Protein AF-A0AA35RPH3-F1 (afdb_monomer_lite)

pLDDT: mean 77.61, std 13.1, range [35.97, 89.94]

Secondary structure (DSSP, 8-state):
--------SS---EEEEEEEEETTEEEEEEEEEETTEEEEEEEEETT-----HHHHHHHTTSBTTSTHHHHHHHH-TTTGGGHHHHHHHHHTT-

Foldseek 3Di:
DDDPPPPPDAQDFDWDWDWDADPQFIWIKIFTAHPQFTQWIFIDGPPDPDTPVVLGVLRHRPGLPDCSNLVSLQPDPPCPPNSVVVSVVSVVSD

Organism: Geodia barret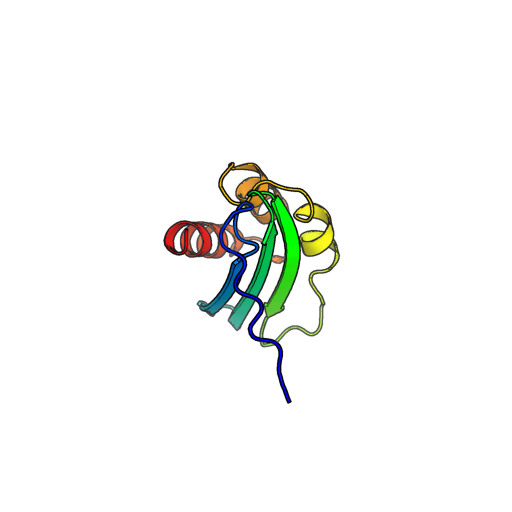ti (NCBI:txid519541)

Structure (mmCIF, N/CA/C/O backbone):
data_AF-A0AA35RPH3-F1
#
_entry.id   AF-A0AA35RPH3-F1
#
loop_
_atom_site.group_PDB
_atom_site.id
_atom_site.type_symbol
_atom_site.label_atom_id
_atom_site.label_alt_id
_atom_site.label_comp_id
_atom_site.label_asym_id
_atom_site.label_entity_id
_atom_site.label_seq_id
_atom_site.pdbx_PDB_ins_code
_atom_site.Cartn_x
_atom_site.Cartn_y
_atom_site.Cartn_z
_atom_site.occupancy
_atom_site.B_iso_or_equiv
_atom_site.auth_seq_id
_atom_site.auth_comp_id
_atom_site.auth_asym_id
_atom_site.auth_atom_id
_atom_site.pdbx_PDB_model_num
ATOM 1 N N . MET A 1 1 ? 5.784 -20.571 28.060 1.00 39.47 1 MET A N 1
ATOM 2 C CA . MET A 1 1 ? 5.831 -19.142 27.687 1.00 39.47 1 MET A CA 1
ATOM 3 C C . MET A 1 1 ? 4.662 -18.903 26.750 1.00 39.47 1 MET A C 1
ATOM 5 O O . MET A 1 1 ? 4.640 -19.463 25.666 1.00 39.47 1 MET A O 1
ATOM 9 N N . GLN A 1 2 ? 3.615 -18.260 27.263 1.00 46.75 2 GLN A N 1
ATOM 10 C CA . GLN A 1 2 ? 2.287 -18.200 26.655 1.00 46.75 2 GLN A CA 1
ATOM 11 C C . GLN A 1 2 ? 1.967 -16.767 26.238 1.00 46.75 2 GLN A C 1
ATOM 13 O O . GLN A 1 2 ? 2.193 -15.854 27.029 1.00 46.75 2 GLN A O 1
ATOM 18 N N . LYS A 1 3 ? 1.386 -16.608 25.047 1.00 35.97 3 LYS A N 1
ATOM 19 C CA . LYS A 1 3 ? 0.166 -15.822 24.802 1.00 35.97 3 LYS A CA 1
ATOM 20 C C . LYS A 1 3 ? -0.282 -16.088 23.365 1.00 35.97 3 LYS A C 1
ATOM 22 O O . LYS A 1 3 ? 0.201 -15.482 22.419 1.00 35.97 3 LYS A O 1
ATOM 27 N N . TRP A 1 4 ? -1.182 -17.056 23.217 1.00 55.75 4 TRP A N 1
ATOM 28 C CA . TRP A 1 4 ? -2.037 -17.137 22.041 1.00 55.75 4 TRP A CA 1
ATOM 29 C C . TRP A 1 4 ? -3.205 -16.188 22.307 1.00 55.75 4 TRP A C 1
ATOM 31 O O . TRP A 1 4 ? -4.051 -16.463 23.154 1.00 55.75 4 TRP A O 1
ATOM 41 N N . GLU A 1 5 ? -3.209 -15.027 21.659 1.00 49.00 5 GLU A N 1
ATOM 42 C CA . GLU A 1 5 ? -4.285 -14.043 21.805 1.00 49.00 5 GLU A CA 1
ATOM 43 C C . GLU A 1 5 ? -5.373 -14.333 20.766 1.00 49.00 5 GLU A C 1
ATOM 45 O O . GLU A 1 5 ? -5.366 -13.830 19.643 1.00 49.00 5 GLU A O 1
ATOM 50 N N . TRP A 1 6 ? -6.295 -15.220 21.143 1.00 52.62 6 TRP A N 1
ATOM 51 C CA . TRP A 1 6 ? -7.503 -15.528 20.385 1.00 52.62 6 TRP A CA 1
ATOM 52 C C . TRP A 1 6 ? -8.445 -14.313 20.391 1.00 52.62 6 TRP A C 1
ATOM 54 O O . TRP A 1 6 ? -9.229 -14.117 21.315 1.00 52.62 6 TRP A O 1
ATOM 64 N N . ASN A 1 7 ? -8.365 -13.469 19.362 1.00 48.12 7 ASN A N 1
ATOM 65 C CA . ASN A 1 7 ? -9.224 -12.292 19.206 1.00 48.12 7 ASN A CA 1
ATOM 66 C C . ASN A 1 7 ? -10.495 -12.625 18.399 1.00 48.12 7 ASN A C 1
ATOM 68 O O . ASN A 1 7 ? -10.721 -12.085 17.318 1.00 48.12 7 ASN A O 1
ATOM 72 N N . PHE A 1 8 ? -11.347 -13.514 18.915 1.00 49.94 8 PHE A N 1
ATOM 73 C CA . PHE A 1 8 ? -12.715 -13.675 18.406 1.00 49.94 8 PHE A CA 1
ATOM 74 C C . PHE A 1 8 ? -13.600 -12.586 19.032 1.00 49.94 8 PHE A C 1
ATOM 76 O O . PHE A 1 8 ? -13.943 -12.672 20.208 1.00 49.94 8 PHE A O 1
ATOM 83 N N . GLY A 1 9 ? -13.961 -11.545 18.268 1.00 45.78 9 GLY A N 1
ATOM 84 C CA . GLY A 1 9 ? -15.096 -10.681 18.643 1.00 45.78 9 GLY A CA 1
ATOM 85 C C . GLY A 1 9 ? -15.007 -9.176 18.365 1.00 45.78 9 GLY A C 1
ATOM 86 O O . GLY A 1 9 ? -15.981 -8.469 18.604 1.00 45.78 9 GLY A O 1
ATOM 87 N N . LYS A 1 10 ? -13.903 -8.639 17.840 1.00 52.69 10 LYS A N 1
ATOM 88 C CA . LYS A 1 10 ? -13.841 -7.247 17.350 1.00 52.69 10 LYS A CA 1
ATOM 89 C C . LYS A 1 10 ? -13.214 -7.279 15.967 1.00 52.69 10 LYS A C 1
ATOM 91 O O . LYS A 1 10 ? -12.210 -7.959 15.813 1.00 52.69 10 LYS A O 1
ATOM 96 N N . THR A 1 11 ? -13.838 -6.610 14.991 1.00 49.53 11 THR A N 1
ATOM 97 C CA . THR A 1 11 ? -13.469 -6.594 13.560 1.00 49.53 11 THR A CA 1
ATOM 98 C C . THR A 1 11 ? -11.969 -6.841 13.379 1.00 49.53 11 THR A C 1
ATOM 100 O O . THR A 1 11 ? -11.191 -6.016 13.867 1.00 49.53 11 THR A O 1
ATOM 103 N N . PRO A 1 12 ? -11.555 -7.987 12.809 1.00 55.03 12 PRO A N 1
ATOM 104 C CA . PRO A 1 12 ? -10.196 -8.474 12.981 1.00 55.03 12 PRO A CA 1
ATOM 105 C C . PRO A 1 12 ? -9.219 -7.441 12.434 1.00 55.03 12 PRO A C 1
ATOM 107 O O . PRO A 1 12 ? -9.372 -6.962 11.310 1.00 55.03 12 PRO A O 1
ATOM 110 N N . LYS A 1 13 ? -8.229 -7.077 13.252 1.00 65.50 13 LYS A N 1
ATOM 111 C CA . LYS A 1 13 ? -7.039 -6.402 12.746 1.00 65.50 13 LYS A CA 1
ATOM 112 C C . LYS A 1 13 ? -6.355 -7.406 11.839 1.00 65.50 13 LYS A C 1
ATOM 114 O O . LYS A 1 13 ? -5.856 -8.415 12.334 1.00 65.50 13 LYS A O 1
ATOM 119 N N . PHE A 1 14 ? -6.391 -7.169 10.538 1.00 73.69 14 PHE A N 1
ATOM 120 C CA . PHE A 1 14 ? -5.705 -8.033 9.595 1.00 73.69 14 PHE A CA 1
ATOM 121 C C . PHE A 1 14 ? -4.513 -7.301 9.004 1.00 73.69 14 PHE A C 1
ATOM 123 O O . PHE A 1 14 ? -4.501 -6.077 8.836 1.00 73.69 14 PHE A O 1
ATOM 130 N N . HIS A 1 15 ? -3.483 -8.094 8.761 1.00 81.81 15 HIS A N 1
ATOM 131 C CA . HIS A 1 15 ? -2.249 -7.661 8.156 1.00 81.81 15 HIS A CA 1
ATOM 132 C C . HIS A 1 15 ? -2.242 -8.178 6.724 1.00 81.81 15 HIS A C 1
ATOM 134 O O . HIS A 1 15 ? -2.302 -9.387 6.512 1.00 81.81 15 HIS A O 1
ATOM 140 N N . LEU A 1 16 ? -2.234 -7.267 5.757 1.00 82.12 16 LEU A N 1
ATOM 141 C CA . LEU A 1 16 ? -2.102 -7.591 4.346 1.00 82.12 16 LEU A CA 1
ATOM 142 C C . LEU A 1 16 ? -0.636 -7.409 3.968 1.00 82.12 16 LEU A C 1
ATOM 144 O O . LEU A 1 16 ? -0.138 -6.289 3.964 1.00 82.12 16 LEU A O 1
ATOM 148 N N . THR A 1 17 ? 0.044 -8.498 3.639 1.00 87.06 17 THR A N 1
ATOM 149 C CA . THR A 1 17 ? 1.400 -8.450 3.091 1.00 87.06 17 THR A CA 1
ATOM 150 C C . THR A 1 17 ? 1.362 -9.096 1.721 1.00 87.06 17 THR A C 1
ATOM 152 O O . THR A 1 17 ? 1.047 -10.279 1.600 1.00 87.06 17 THR A O 1
ATOM 155 N N . ALA A 1 18 ? 1.655 -8.319 0.686 1.00 88.50 18 ALA A N 1
ATOM 156 C CA . ALA A 1 18 ? 1.652 -8.794 -0.685 1.00 88.50 18 ALA A CA 1
ATOM 157 C C . ALA A 1 18 ? 2.872 -8.266 -1.430 1.00 88.50 18 ALA A C 1
ATOM 159 O O . ALA A 1 18 ? 3.395 -7.192 -1.148 1.00 88.50 18 ALA A O 1
ATOM 160 N N . MET A 1 19 ? 3.343 -9.041 -2.394 1.00 88.62 19 MET A N 1
ATOM 161 C CA . MET A 1 19 ? 4.543 -8.710 -3.139 1.00 88.62 19 MET A CA 1
ATOM 162 C C . MET A 1 19 ? 4.369 -9.148 -4.578 1.00 88.62 19 MET A C 1
ATOM 164 O O . MET A 1 19 ? 4.010 -10.294 -4.845 1.00 88.62 19 MET A O 1
ATOM 168 N N . ARG A 1 20 ? 4.631 -8.236 -5.510 1.00 89.94 20 ARG A N 1
ATOM 169 C CA . ARG A 1 20 ? 4.530 -8.512 -6.939 1.00 89.94 20 ARG A CA 1
ATOM 170 C C . ARG A 1 20 ? 5.710 -7.921 -7.683 1.00 89.94 20 ARG A C 1
ATOM 172 O O . ARG A 1 20 ? 6.234 -6.860 -7.351 1.00 89.94 20 ARG A O 1
ATOM 179 N N . HIS A 1 21 ? 6.145 -8.653 -8.699 1.00 89.31 21 HIS A N 1
ATOM 180 C CA . HIS A 1 21 ? 7.154 -8.179 -9.626 1.00 89.31 21 HIS A CA 1
ATOM 181 C C . HIS A 1 21 ? 6.471 -7.424 -10.769 1.00 89.31 21 HIS A C 1
ATOM 183 O O . HIS A 1 21 ? 5.624 -7.987 -11.465 1.00 89.31 21 HIS A O 1
ATOM 189 N N . PHE A 1 22 ? 6.821 -6.154 -10.929 1.00 87.12 22 PHE A N 1
ATOM 190 C CA . PHE A 1 22 ? 6.372 -5.285 -12.007 1.00 87.12 22 PHE A CA 1
ATOM 191 C C . PHE A 1 22 ? 7.538 -4.969 -12.950 1.00 87.12 22 PHE A C 1
ATOM 193 O O . PHE A 1 22 ? 8.699 -5.224 -12.640 1.00 87.12 22 PHE A O 1
ATOM 200 N N . LYS A 1 23 ? 7.236 -4.372 -14.108 1.00 84.06 23 LYS A N 1
ATOM 201 C CA . LYS A 1 23 ? 8.258 -3.982 -15.096 1.00 84.06 23 LYS A CA 1
ATOM 202 C C . LYS A 1 23 ? 9.252 -2.945 -14.565 1.00 84.06 23 LYS A C 1
ATOM 204 O O . LYS A 1 23 ? 1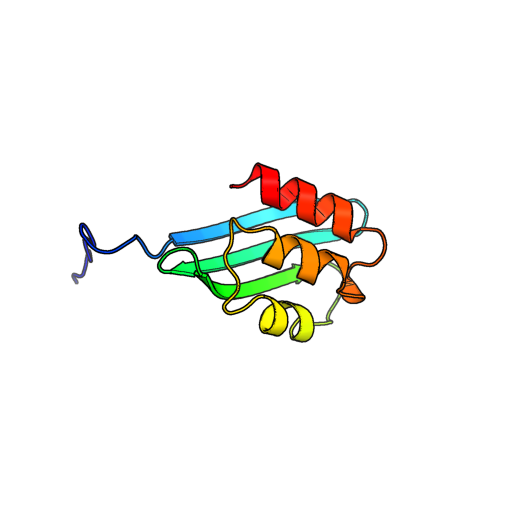0.389 -2.917 -15.012 1.00 84.06 23 LYS A O 1
ATOM 209 N N . PHE A 1 24 ? 8.811 -2.102 -13.635 1.00 82.06 24 PHE A N 1
ATOM 210 C CA . PHE A 1 24 ? 9.615 -1.042 -13.025 1.00 82.06 24 PHE A CA 1
ATOM 211 C C . PHE A 1 24 ? 10.362 -1.498 -11.764 1.00 82.06 24 PHE A C 1
ATOM 213 O O . PHE A 1 24 ? 11.081 -0.704 -11.172 1.00 82.06 24 PHE A O 1
ATOM 220 N N . GLY A 1 25 ? 10.185 -2.751 -11.336 1.00 87.06 25 GLY A N 1
ATOM 221 C CA . GLY A 1 25 ? 10.798 -3.271 -10.122 1.00 87.06 25 GLY A CA 1
ATOM 222 C C . GLY A 1 25 ? 9.852 -4.150 -9.319 1.00 87.06 25 GLY A C 1
ATOM 223 O O . GLY A 1 25 ? 8.721 -4.454 -9.704 1.00 87.06 25 GLY A O 1
ATOM 224 N N . ARG A 1 26 ? 10.335 -4.602 -8.171 1.00 88.56 26 ARG A N 1
ATOM 225 C CA . ARG A 1 26 ? 9.594 -5.482 -7.272 1.00 88.56 26 ARG A CA 1
ATOM 226 C C . ARG A 1 26 ? 8.956 -4.639 -6.179 1.00 88.56 26 ARG A C 1
ATOM 228 O O . ARG A 1 26 ? 9.664 -4.032 -5.385 1.00 88.56 26 ARG A O 1
ATOM 235 N N . LEU A 1 27 ? 7.629 -4.604 -6.156 1.00 88.38 27 LEU A N 1
ATOM 236 C CA . LEU A 1 27 ? 6.868 -3.840 -5.179 1.00 88.38 27 LEU A CA 1
ATOM 237 C C . LEU A 1 27 ? 6.347 -4.794 -4.107 1.00 88.38 27 LEU A C 1
ATOM 239 O O . LEU A 1 27 ? 5.562 -5.702 -4.393 1.00 88.38 27 LEU A O 1
ATOM 243 N N . ALA A 1 28 ? 6.793 -4.586 -2.876 1.00 88.25 28 ALA A N 1
ATOM 244 C CA . ALA A 1 28 ? 6.200 -5.187 -1.697 1.00 88.25 28 ALA A CA 1
ATOM 245 C C . ALA A 1 28 ? 5.344 -4.140 -0.978 1.00 88.25 28 ALA A C 1
ATOM 247 O O . ALA A 1 28 ? 5.751 -2.994 -0.798 1.00 88.25 28 ALA A O 1
ATOM 248 N N . VAL A 1 29 ? 4.141 -4.544 -0.590 1.00 87.31 29 VAL A N 1
ATOM 249 C CA . VAL A 1 29 ? 3.196 -3.733 0.168 1.00 87.31 29 VAL A CA 1
ATOM 250 C C . VAL A 1 29 ? 2.841 -4.460 1.453 1.00 87.31 29 VAL A C 1
ATOM 252 O O . VAL A 1 29 ? 2.540 -5.655 1.461 1.00 87.31 29 VAL A O 1
ATOM 255 N N . GLU A 1 30 ? 2.878 -3.719 2.546 1.00 87.50 30 GLU A N 1
ATOM 256 C CA . GLU A 1 30 ? 2.470 -4.178 3.857 1.00 87.50 30 GLU A CA 1
ATOM 257 C C . GLU A 1 30 ? 1.450 -3.189 4.425 1.00 87.50 30 GLU A C 1
ATOM 259 O O . GLU A 1 30 ? 1.753 -2.014 4.609 1.00 87.50 30 GLU A O 1
ATOM 264 N N . MET A 1 31 ? 0.232 -3.646 4.707 1.00 87.50 31 MET A N 1
ATOM 265 C CA . MET A 1 31 ? -0.855 -2.812 5.213 1.00 87.50 31 MET A CA 1
ATOM 266 C C . MET A 1 31 ? -1.450 -3.412 6.478 1.00 87.50 31 MET A C 1
ATOM 268 O O . MET A 1 31 ? -1.812 -4.587 6.529 1.00 87.50 31 MET A O 1
ATOM 272 N N . LYS A 1 32 ? -1.622 -2.581 7.501 1.00 87.75 32 LYS A N 1
ATOM 273 C CA . LYS A 1 32 ? -2.338 -2.927 8.730 1.00 87.75 32 LYS A CA 1
ATOM 274 C C . LYS A 1 32 ? -3.700 -2.274 8.677 1.00 87.75 32 LYS A C 1
ATOM 276 O O . LYS A 1 32 ? -3.796 -1.049 8.644 1.00 87.75 32 LYS A O 1
ATOM 281 N N . VAL A 1 33 ? -4.749 -3.088 8.666 1.00 85.12 33 VAL A N 1
ATOM 282 C CA . VAL A 1 33 ? -6.124 -2.610 8.534 1.00 85.12 33 VAL A CA 1
ATOM 283 C C . VAL A 1 33 ? -6.907 -2.981 9.782 1.00 85.12 33 VAL A C 1
ATOM 285 O O . VAL A 1 33 ? -6.945 -4.136 10.203 1.00 85.12 33 VAL A O 1
ATOM 288 N N . ASN A 1 34 ? -7.558 -1.984 10.372 1.00 84.19 34 ASN A N 1
ATOM 289 C CA . ASN A 1 34 ? -8.371 -2.123 11.570 1.00 84.19 34 ASN A CA 1
ATOM 290 C C . ASN A 1 34 ? -9.755 -1.537 11.300 1.00 84.19 34 ASN A C 1
ATOM 292 O O . ASN A 1 34 ? -9.888 -0.383 10.891 1.00 84.19 34 ASN A O 1
ATOM 296 N N . LYS A 1 35 ? -10.806 -2.339 11.498 1.00 81.38 35 LYS A N 1
ATOM 297 C CA . LYS A 1 35 ? -12.199 -1.935 11.221 1.00 81.38 35 LYS A CA 1
ATOM 298 C C . LYS A 1 35 ? -12.403 -1.347 9.809 1.00 81.38 35 LYS A C 1
ATOM 300 O O . LYS A 1 35 ? -13.198 -0.427 9.619 1.00 81.38 35 LYS A O 1
ATOM 305 N N . GLY A 1 36 ? -11.666 -1.864 8.822 1.00 78.06 36 GLY A N 1
ATOM 306 C CA . GLY A 1 36 ? -11.726 -1.415 7.426 1.00 78.06 36 GLY A CA 1
ATOM 307 C C . GLY A 1 36 ? -11.026 -0.081 7.133 1.00 78.06 36 GLY A C 1
ATOM 308 O O . GLY A 1 36 ? -11.188 0.440 6.031 1.00 78.06 36 GLY A O 1
ATOM 309 N N . ARG A 1 37 ? -10.270 0.478 8.087 1.00 85.19 37 ARG A N 1
ATOM 310 C CA . ARG A 1 37 ? -9.383 1.634 7.885 1.00 85.19 37 ARG A CA 1
ATOM 311 C C . ARG A 1 37 ? -7.926 1.207 7.935 1.00 85.19 37 ARG A C 1
ATOM 313 O O . ARG A 1 37 ? -7.562 0.364 8.753 1.00 85.19 37 ARG A O 1
ATOM 320 N N . ILE A 1 38 ? -7.112 1.803 7.078 1.00 87.81 38 ILE A N 1
ATOM 321 C CA . ILE A 1 38 ? -5.667 1.593 7.046 1.00 87.81 38 ILE A CA 1
ATOM 322 C C . ILE A 1 38 ? -5.073 2.303 8.273 1.00 87.81 38 ILE A C 1
ATOM 324 O O . ILE A 1 38 ? -5.124 3.524 8.361 1.00 87.81 38 ILE A O 1
ATOM 328 N N . GLU A 1 39 ? -4.572 1.549 9.252 1.00 88.88 39 GLU A N 1
ATOM 329 C CA . GLU A 1 39 ? -3.831 2.101 10.401 1.00 88.88 39 GLU A CA 1
ATOM 330 C C . GLU A 1 39 ? -2.378 2.377 10.039 1.00 88.88 39 GLU A C 1
ATOM 332 O O . GLU A 1 39 ? -1.791 3.327 10.542 1.00 88.88 39 GLU A O 1
ATOM 337 N N . ASN A 1 40 ? -1.793 1.534 9.190 1.00 86.50 40 ASN A N 1
ATOM 338 C CA . ASN A 1 40 ? -0.427 1.706 8.729 1.00 86.50 40 ASN A CA 1
ATOM 339 C C . ASN A 1 40 ? -0.268 1.108 7.337 1.00 86.50 40 ASN A C 1
ATOM 341 O O . ASN A 1 40 ? -0.878 0.080 7.036 1.00 86.50 40 ASN A O 1
ATOM 345 N N . CYS A 1 41 ? 0.590 1.706 6.523 1.00 87.31 41 CYS A N 1
ATOM 346 C CA . CYS A 1 41 ? 0.995 1.143 5.247 1.00 87.31 41 CYS A CA 1
ATOM 347 C C . CYS A 1 41 ? 2.493 1.346 5.058 1.00 87.31 41 CYS A C 1
ATOM 349 O O . CYS A 1 41 ? 3.027 2.382 5.432 1.00 87.31 41 CYS A O 1
ATOM 351 N N . CYS A 1 42 ? 3.157 0.359 4.478 1.00 86.50 42 CYS A N 1
ATOM 352 C CA . CYS A 1 42 ? 4.552 0.409 4.094 1.00 86.50 42 CYS A CA 1
ATOM 353 C C . CYS A 1 42 ? 4.655 -0.100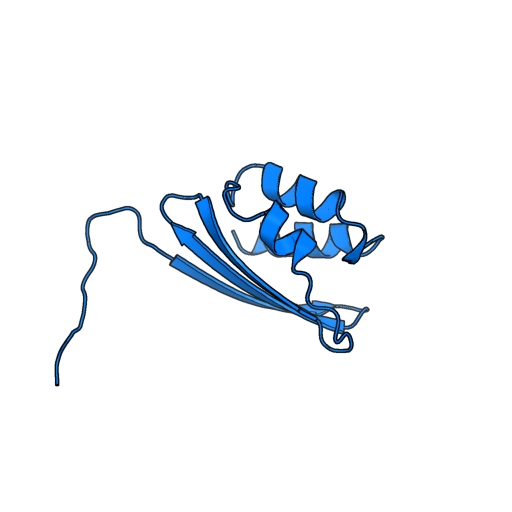 2.658 1.00 86.50 42 CYS A C 1
ATOM 355 O O . CYS A 1 42 ? 4.198 -1.201 2.348 1.00 86.50 42 CYS A O 1
ATOM 357 N N . PHE A 1 43 ? 5.244 0.711 1.786 1.00 86.62 43 PHE A N 1
ATOM 358 C CA . PHE A 1 43 ? 5.567 0.310 0.423 1.00 86.62 43 PHE A CA 1
ATOM 359 C C . PHE A 1 43 ? 7.079 0.232 0.275 1.00 86.62 43 PHE A C 1
ATOM 361 O O . PHE A 1 43 ? 7.805 1.141 0.676 1.00 86.62 43 PHE A O 1
ATOM 368 N N . LEU A 1 44 ? 7.535 -0.863 -0.315 1.00 85.50 44 LEU A N 1
ATOM 369 C CA . LEU A 1 44 ? 8.933 -1.180 -0.544 1.00 85.50 44 LEU A CA 1
ATOM 370 C C . LEU A 1 44 ? 9.101 -1.433 -2.035 1.00 85.50 44 LEU A C 1
ATOM 372 O O . LEU A 1 44 ? 8.599 -2.433 -2.553 1.00 85.50 44 LEU A O 1
ATOM 376 N N . LEU A 1 45 ? 9.784 -0.519 -2.717 1.00 84.62 45 LEU A N 1
ATOM 377 C CA . LEU A 1 45 ? 10.130 -0.678 -4.119 1.00 84.62 45 LEU A CA 1
ATOM 378 C C . LEU A 1 45 ? 11.600 -1.069 -4.245 1.00 84.62 45 LEU A C 1
ATOM 380 O O . LEU A 1 45 ? 12.495 -0.358 -3.798 1.00 84.62 45 LEU A O 1
ATOM 384 N N . ASP A 1 46 ? 11.841 -2.208 -4.876 1.00 83.00 46 ASP A N 1
ATOM 385 C CA . ASP A 1 46 ? 13.182 -2.661 -5.220 1.00 83.00 46 ASP A CA 1
ATOM 386 C C . ASP A 1 46 ? 13.780 -1.758 -6.307 1.00 83.00 46 ASP A C 1
ATOM 388 O O . ASP A 1 46 ? 13.170 -1.566 -7.359 1.00 83.00 46 ASP A O 1
ATOM 392 N N . GLY A 1 47 ? 14.959 -1.194 -6.032 1.00 72.81 47 GLY A N 1
ATOM 393 C CA . GLY A 1 47 ? 15.669 -0.281 -6.935 1.00 72.81 47 GLY A CA 1
ATOM 394 C C . GLY A 1 47 ? 15.588 1.204 -6.564 1.00 72.81 47 GLY A C 1
ATOM 395 O O . GLY A 1 47 ? 16.370 1.988 -7.096 1.00 72.81 47 GLY A O 1
ATOM 396 N N . THR A 1 48 ? 14.728 1.583 -5.612 1.00 67.38 48 THR A N 1
ATOM 397 C CA . THR A 1 48 ? 14.571 2.973 -5.162 1.00 67.38 48 THR A CA 1
ATOM 398 C C . THR A 1 48 ? 14.775 3.079 -3.652 1.00 67.38 48 THR A C 1
ATOM 400 O O . THR A 1 48 ? 14.158 2.359 -2.873 1.00 67.38 48 THR A O 1
ATOM 403 N N . THR A 1 49 ? 15.639 4.001 -3.221 1.00 63.22 49 THR A N 1
ATOM 404 C CA . THR A 1 49 ? 15.867 4.292 -1.790 1.00 63.22 49 THR A CA 1
ATOM 405 C C . THR A 1 49 ? 14.870 5.321 -1.243 1.00 63.22 49 THR A C 1
ATOM 407 O O . THR A 1 49 ? 14.811 5.543 -0.031 1.00 63.22 49 THR A O 1
ATOM 410 N N . GLU A 1 50 ? 14.079 5.958 -2.112 1.00 65.69 50 GLU A N 1
ATOM 411 C CA . GLU A 1 50 ? 12.986 6.831 -1.690 1.00 65.69 50 GLU A CA 1
ATOM 412 C C . GLU A 1 50 ? 11.919 6.014 -0.971 1.00 65.69 50 GLU A C 1
ATOM 414 O O . GLU A 1 50 ? 11.293 5.097 -1.505 1.00 65.69 50 GLU A O 1
ATOM 419 N N . LYS A 1 51 ? 11.749 6.348 0.303 1.00 64.25 51 LYS A N 1
ATOM 420 C CA . LYS A 1 51 ? 10.650 5.849 1.108 1.00 64.25 51 LYS A CA 1
ATOM 421 C C . LYS A 1 51 ? 9.426 6.665 0.719 1.00 64.25 51 LYS A C 1
ATOM 423 O O . LYS A 1 51 ? 9.438 7.877 0.907 1.00 64.25 51 LYS A O 1
ATOM 428 N N . LEU A 1 52 ? 8.390 5.977 0.247 1.00 78.88 52 LEU A N 1
ATOM 429 C CA . LEU A 1 52 ? 7.101 6.532 -0.184 1.00 78.88 52 LEU A CA 1
ATOM 430 C C . LEU A 1 52 ? 6.275 7.049 1.013 1.00 78.88 52 LEU A C 1
ATOM 432 O O . LEU A 1 52 ? 5.136 6.636 1.229 1.00 78.88 52 LEU A O 1
ATOM 436 N N . PHE A 1 53 ? 6.891 7.843 1.892 1.00 80.44 53 PHE A N 1
ATOM 437 C CA . PHE A 1 53 ? 6.298 8.309 3.144 1.00 80.44 53 PHE A CA 1
ATOM 438 C C . PHE A 1 53 ? 5.118 9.239 2.895 1.00 80.44 53 PHE A C 1
ATOM 440 O O . PHE A 1 53 ? 4.119 9.137 3.604 1.00 80.44 53 PHE A O 1
ATOM 447 N N . GLU A 1 54 ? 5.220 10.101 1.884 1.00 82.81 54 GLU A N 1
ATOM 448 C CA . GLU A 1 54 ? 4.148 11.021 1.504 1.00 82.81 54 GLU A CA 1
ATOM 449 C C . GLU A 1 54 ? 2.899 10.238 1.097 1.00 82.81 54 GLU A C 1
ATOM 451 O O . GLU A 1 54 ? 1.822 10.444 1.663 1.00 82.81 54 GLU A O 1
ATOM 456 N N . LEU A 1 55 ? 3.059 9.247 0.212 1.00 84.12 55 LEU A N 1
ATOM 457 C CA . LEU A 1 55 ? 1.971 8.350 -0.156 1.00 84.12 55 LEU A CA 1
ATOM 458 C C . LEU A 1 55 ? 1.430 7.583 1.056 1.00 84.12 55 LEU A C 1
ATOM 460 O O . LEU A 1 55 ? 0.217 7.500 1.227 1.00 84.12 55 LEU A O 1
ATOM 464 N N . GLN A 1 56 ? 2.305 7.011 1.894 1.00 85.88 56 GLN A N 1
ATOM 465 C CA . GLN A 1 56 ? 1.894 6.254 3.083 1.00 85.88 56 GLN A CA 1
ATOM 466 C C . GLN A 1 56 ? 1.038 7.108 4.018 1.00 85.88 56 GLN A C 1
ATOM 468 O O . GLN A 1 56 ? -0.014 6.656 4.459 1.00 85.88 56 GLN A O 1
ATOM 473 N N . SER A 1 57 ? 1.462 8.341 4.291 1.00 86.19 57 SER A N 1
ATOM 474 C CA . SER A 1 57 ? 0.735 9.280 5.144 1.00 86.19 57 SER A CA 1
ATOM 475 C C . SER A 1 57 ? -0.628 9.646 4.551 1.00 86.19 57 SER A C 1
ATOM 477 O O . SER A 1 57 ? -1.628 9.656 5.264 1.00 86.19 57 SER A O 1
ATOM 479 N N . SER A 1 58 ? -0.684 9.850 3.232 1.00 86.56 58 SER A N 1
ATOM 480 C CA . SER A 1 58 ? -1.911 10.159 2.489 1.00 86.56 58 SER A CA 1
ATOM 481 C C . SER A 1 58 ? -2.964 9.041 2.562 1.00 86.56 58 SER A C 1
ATOM 483 O O . SER A 1 58 ? -4.152 9.332 2.681 1.00 86.56 58 SER A O 1
ATOM 485 N N . ILE A 1 59 ? -2.557 7.765 2.559 1.00 84.81 59 ILE A N 1
ATOM 486 C CA . ILE A 1 59 ? -3.495 6.626 2.639 1.00 84.81 59 ILE A CA 1
ATOM 487 C C . ILE A 1 59 ? -3.795 6.155 4.068 1.00 84.81 59 ILE A C 1
ATOM 489 O O . ILE A 1 59 ? -4.723 5.363 4.275 1.00 84.81 59 ILE A O 1
ATOM 493 N N . ILE A 1 60 ? -3.016 6.575 5.070 1.00 88.88 60 ILE A N 1
ATOM 494 C CA . ILE A 1 60 ? -3.299 6.249 6.471 1.00 88.88 60 ILE A CA 1
ATOM 495 C C . ILE A 1 60 ? -4.615 6.929 6.872 1.00 88.88 60 ILE A C 1
ATOM 497 O O . ILE A 1 60 ? -4.815 8.126 6.714 1.00 88.88 60 ILE A O 1
ATOM 501 N N . GLY A 1 61 ? -5.548 6.144 7.408 1.00 85.00 61 GLY A N 1
ATOM 502 C CA . GLY A 1 61 ? -6.898 6.589 7.759 1.00 85.00 61 GLY A CA 1
ATOM 503 C C . GLY A 1 61 ? -7.947 6.365 6.663 1.00 85.00 61 GLY A C 1
ATOM 504 O O . GLY A 1 61 ? -9.145 6.309 6.991 1.00 85.00 61 GLY A O 1
ATOM 505 N N . SER A 1 62 ? -7.527 6.141 5.413 1.00 85.88 62 SER A N 1
ATOM 506 C CA . SER A 1 62 ? -8.409 5.796 4.296 1.00 85.88 62 SER A CA 1
ATOM 507 C C . SER A 1 62 ? -9.031 4.411 4.464 1.00 85.88 62 SER A C 1
ATOM 509 O O . SER A 1 62 ? -8.531 3.529 5.174 1.00 85.88 62 SER A O 1
ATOM 511 N N . ARG A 1 63 ? -10.185 4.205 3.822 1.00 83.25 63 ARG A N 1
ATOM 512 C CA . ARG A 1 63 ? -10.859 2.901 3.800 1.00 83.25 63 ARG A CA 1
ATOM 513 C C . ARG A 1 63 ? -10.288 2.038 2.681 1.00 83.25 63 ARG A C 1
ATOM 515 O O . ARG A 1 63 ? -10.431 2.406 1.523 1.00 83.25 63 ARG A O 1
ATOM 522 N N . LEU A 1 64 ? -9.777 0.856 3.028 1.00 75.06 64 LEU A N 1
ATOM 523 C CA . LEU A 1 64 ? -9.157 -0.097 2.094 1.00 75.06 64 LEU A CA 1
ATOM 524 C C . LEU A 1 64 ? -10.047 -0.426 0.875 1.00 75.06 64 LEU A C 1
ATOM 526 O O . LEU A 1 64 ? -9.561 -0.509 -0.242 1.00 75.06 64 LEU A O 1
ATOM 530 N N . GLY A 1 65 ? -11.362 -0.572 1.087 1.00 66.31 65 GLY A N 1
ATOM 531 C CA . GLY A 1 65 ? -12.317 -0.960 0.038 1.00 66.31 65 GLY A CA 1
ATOM 532 C C . GLY A 1 65 ? -13.095 0.181 -0.627 1.00 66.31 65 GLY A C 1
ATOM 533 O O . GLY A 1 65 ? -13.909 -0.083 -1.508 1.00 66.31 65 GL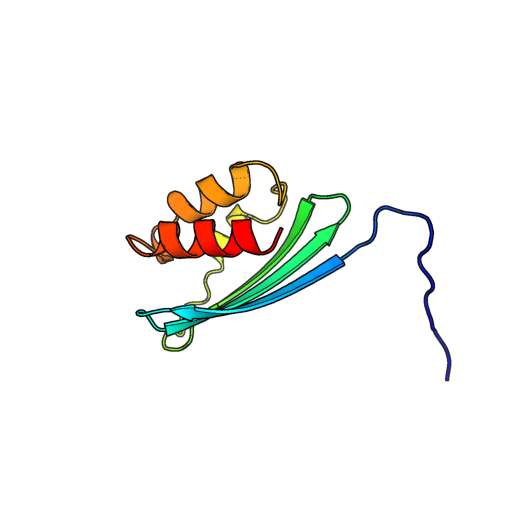Y A O 1
ATOM 534 N N . ARG A 1 66 ? -12.924 1.446 -0.211 1.00 61.06 66 ARG A N 1
ATOM 535 C CA . ARG A 1 66 ? -13.554 2.580 -0.916 1.00 61.06 66 ARG A CA 1
ATOM 536 C C . ARG A 1 66 ? -12.505 3.203 -1.825 1.00 61.06 66 ARG A C 1
ATOM 538 O O . ARG A 1 66 ? -11.354 3.297 -1.423 1.00 61.06 66 ARG A O 1
ATOM 545 N N . GLY A 1 67 ? -12.904 3.638 -3.022 1.00 71.56 67 GLY A N 1
ATOM 546 C CA . GLY A 1 67 ? -12.015 4.183 -4.063 1.00 71.56 67 GLY A CA 1
ATOM 547 C C . GLY A 1 67 ? -11.068 5.314 -3.632 1.00 71.56 67 GLY A C 1
ATOM 548 O O . GLY A 1 67 ? -10.182 5.658 -4.395 1.00 71.56 67 GLY A O 1
ATOM 549 N N . ASP A 1 68 ? -11.208 5.818 -2.409 1.00 81.38 68 ASP A N 1
ATOM 550 C CA . ASP A 1 68 ? -10.302 6.712 -1.691 1.00 81.38 68 ASP A CA 1
ATOM 551 C C . ASP A 1 68 ? -8.825 6.287 -1.797 1.00 81.38 68 ASP A C 1
ATOM 553 O O . ASP A 1 68 ? -8.009 7.034 -2.324 1.00 81.38 68 ASP A O 1
ATOM 557 N N . MET A 1 69 ? -8.483 5.043 -1.427 1.00 83.25 69 MET A N 1
ATOM 558 C CA . MET A 1 69 ? -7.100 4.548 -1.538 1.00 83.25 69 MET A CA 1
ATOM 559 C C . MET A 1 69 ? -6.615 4.537 -2.996 1.00 83.25 69 MET A C 1
ATOM 561 O O . MET A 1 69 ? -5.478 4.901 -3.286 1.00 83.25 69 MET A O 1
ATOM 565 N N . LYS A 1 70 ? -7.491 4.127 -3.922 1.00 83.62 70 LYS A N 1
ATOM 566 C CA . LYS A 1 70 ? -7.182 4.059 -5.358 1.00 83.62 70 LYS A CA 1
ATOM 567 C C . LYS A 1 70 ? -6.896 5.452 -5.912 1.00 83.62 70 LYS A C 1
ATOM 569 O O . LYS A 1 70 ? -5.966 5.626 -6.690 1.00 83.62 70 LYS A O 1
ATOM 574 N N . GLN A 1 71 ? -7.685 6.430 -5.479 1.00 85.31 71 GLN A N 1
ATOM 575 C CA . GLN A 1 71 ? -7.547 7.818 -5.872 1.00 85.31 71 GLN A CA 1
ATOM 576 C C . GLN A 1 71 ? -6.237 8.407 -5.341 1.00 85.31 71 GLN A C 1
ATOM 578 O O . GLN A 1 71 ? -5.472 8.947 -6.127 1.00 85.31 71 GLN A O 1
ATOM 583 N N . GLN A 1 72 ? -5.914 8.211 -4.058 1.00 86.31 72 GLN A N 1
ATOM 584 C CA . GLN A 1 72 ? -4.651 8.690 -3.482 1.00 86.31 72 GLN A CA 1
ATOM 585 C C . GLN A 1 72 ? -3.420 8.106 -4.198 1.00 86.31 72 GLN A C 1
ATOM 587 O O . GLN A 1 72 ? -2.481 8.838 -4.508 1.00 86.31 72 GLN A O 1
ATOM 592 N N . ILE A 1 73 ? -3.437 6.812 -4.546 1.00 83.12 73 ILE A N 1
ATOM 593 C CA . ILE A 1 73 ? -2.351 6.182 -5.321 1.00 83.12 73 ILE A CA 1
ATOM 594 C C . ILE A 1 73 ?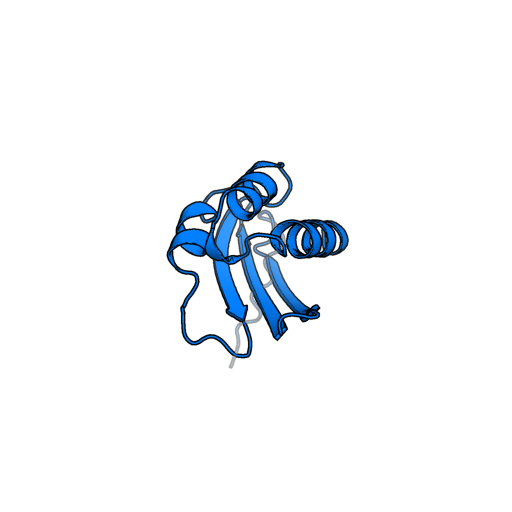 -2.285 6.7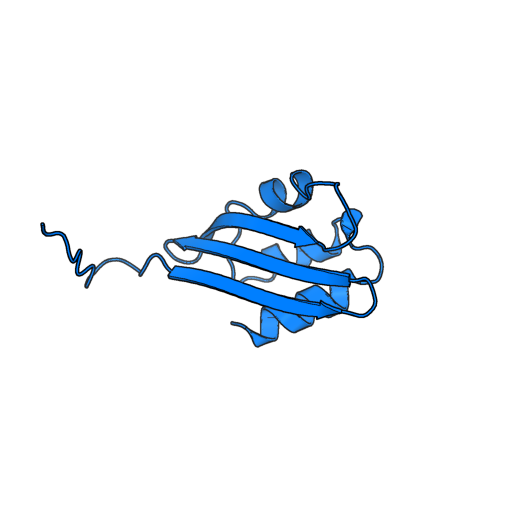32 -6.753 1.00 83.12 73 ILE A C 1
ATOM 596 O O . ILE A 1 73 ? -1.192 6.891 -7.290 1.00 83.12 73 ILE A O 1
ATOM 600 N N . SER A 1 74 ? -3.431 7.034 -7.368 1.00 82.69 74 SER A N 1
ATOM 601 C CA . SER A 1 74 ? -3.496 7.605 -8.719 1.00 82.69 74 SER A CA 1
ATOM 602 C C . SER A 1 74 ? -3.073 9.076 -8.779 1.00 82.69 74 SER A C 1
ATOM 604 O O . SER A 1 74 ? -2.566 9.505 -9.811 1.00 82.69 74 SER A O 1
ATOM 606 N N . GLU A 1 75 ? -3.305 9.854 -7.719 1.00 83.38 75 GLU A N 1
ATOM 607 C CA . GLU A 1 75 ? -2.889 11.262 -7.617 1.00 83.38 75 GLU A CA 1
ATOM 608 C C . GLU A 1 75 ? -1.416 11.403 -7.202 1.00 83.38 75 GLU A C 1
ATOM 610 O O . GLU A 1 75 ? -0.779 12.422 -7.477 1.00 83.38 75 GLU A O 1
ATOM 615 N N . SER A 1 76 ? -0.852 10.369 -6.574 1.00 80.62 76 SER A N 1
ATOM 616 C CA . SER A 1 76 ? 0.540 10.365 -6.133 1.00 80.62 76 SER A CA 1
ATOM 617 C C . SER A 1 76 ? 1.510 10.326 -7.314 1.00 80.62 76 SER A C 1
ATOM 619 O O . SER A 1 76 ? 1.521 9.397 -8.123 1.00 80.62 76 SER A O 1
ATOM 621 N N . GLN A 1 77 ? 2.391 11.325 -7.373 1.00 71.38 77 GLN A N 1
ATOM 622 C CA . GLN A 1 77 ? 3.422 11.466 -8.410 1.00 71.38 77 GLN A CA 1
ATOM 623 C C . GLN A 1 77 ? 4.465 10.333 -8.373 1.00 71.38 77 GLN A C 1
ATOM 625 O O . GLN A 1 77 ? 5.102 10.063 -9.387 1.00 71.38 77 GLN A O 1
ATOM 630 N N . GLU A 1 78 ? 4.612 9.640 -7.237 1.00 73.25 78 GLU A N 1
ATOM 631 C CA . GLU A 1 78 ? 5.675 8.647 -7.013 1.00 73.25 78 GLU A CA 1
ATOM 632 C C . GLU A 1 78 ? 5.592 7.430 -7.950 1.00 73.25 78 GLU A C 1
ATOM 634 O O . GLU A 1 78 ? 6.609 6.825 -8.283 1.00 73.25 78 GLU A O 1
ATOM 639 N N . PHE A 1 79 ? 4.391 7.081 -8.422 1.00 73.44 79 PHE A N 1
ATOM 640 C CA . PHE A 1 79 ? 4.194 5.949 -9.331 1.00 73.44 79 PHE A CA 1
ATOM 641 C C . PHE A 1 79 ? 3.894 6.352 -10.777 1.00 73.44 79 PHE A C 1
ATOM 643 O O . PHE A 1 79 ? 3.980 5.499 -11.665 1.00 73.44 79 PHE A O 1
ATOM 650 N N . GLY A 1 80 ? 3.572 7.624 -11.040 1.00 75.81 80 GLY A N 1
ATOM 651 C CA . GLY A 1 80 ? 3.303 8.152 -12.381 1.00 75.81 80 GLY A CA 1
ATOM 652 C C . GLY A 1 80 ? 2.399 7.233 -13.219 1.00 75.81 80 GLY A C 1
ATOM 653 O O . GLY A 1 80 ? 1.286 6.898 -12.813 1.00 75.81 80 GLY A O 1
ATOM 654 N N . SER A 1 81 ? 2.904 6.771 -14.372 1.00 78.25 81 SER A N 1
ATOM 655 C CA . SER A 1 81 ? 2.179 5.873 -15.292 1.00 78.25 81 SER A CA 1
ATOM 656 C C . SER A 1 81 ? 1.953 4.449 -14.762 1.00 78.25 81 SER A C 1
ATOM 658 O O . SER A 1 81 ? 1.110 3.740 -15.303 1.00 78.25 81 SER A O 1
ATOM 660 N N . ASN A 1 82 ? 2.689 4.015 -13.735 1.00 83.25 82 ASN A N 1
ATOM 661 C CA . ASN A 1 82 ? 2.598 2.662 -13.176 1.00 83.25 82 ASN A CA 1
ATOM 662 C C . ASN A 1 82 ? 1.532 2.540 -12.072 1.00 83.25 82 ASN A C 1
ATOM 664 O O . ASN A 1 82 ? 1.225 1.433 -11.630 1.00 83.25 82 ASN A O 1
ATOM 668 N N . SER A 1 83 ? 0.968 3.664 -11.617 1.00 82.62 83 SER A N 1
ATOM 669 C CA . SER A 1 83 ? -0.063 3.711 -10.568 1.00 82.62 83 SER A CA 1
ATOM 670 C C . SER A 1 83 ? -1.282 2.843 -10.909 1.00 82.62 83 SER A C 1
ATOM 672 O O . SER A 1 83 ? -1.814 2.155 -10.037 1.00 82.62 83 SER A O 1
ATOM 674 N N . VAL A 1 84 ? -1.675 2.794 -12.186 1.00 85.06 84 VAL A N 1
ATOM 675 C CA . VAL A 1 84 ? -2.821 2.010 -12.672 1.00 85.06 84 VAL A CA 1
ATOM 676 C C . VAL A 1 84 ? -2.614 0.508 -12.457 1.00 85.06 84 VAL A C 1
ATOM 678 O O . VAL A 1 84 ? -3.497 -0.154 -11.911 1.00 85.06 84 VAL A O 1
ATOM 681 N N . ASP A 1 85 ? -1.447 -0.031 -12.821 1.00 87.19 85 ASP A N 1
ATOM 682 C CA . ASP A 1 85 ? -1.109 -1.446 -12.617 1.00 87.19 85 ASP A CA 1
ATOM 683 C C . ASP A 1 85 ? -1.102 -1.828 -11.132 1.00 87.19 85 ASP A C 1
ATOM 685 O O . ASP A 1 85 ? -1.544 -2.918 -10.760 1.00 87.19 85 ASP A O 1
ATOM 689 N N . ILE A 1 86 ? -0.622 -0.924 -10.273 1.00 85.00 86 ILE A N 1
ATOM 690 C CA . ILE A 1 86 ? -0.579 -1.128 -8.822 1.00 85.00 86 ILE A CA 1
ATOM 691 C C . ILE A 1 86 ? -1.998 -1.146 -8.251 1.00 85.00 86 ILE A C 1
ATOM 693 O O . ILE A 1 86 ? -2.333 -2.051 -7.493 1.00 85.00 86 ILE A O 1
ATOM 697 N N . VAL A 1 87 ? -2.855 -0.199 -8.642 1.00 86.25 87 VAL A N 1
ATOM 698 C CA . VAL A 1 87 ? -4.257 -0.149 -8.198 1.00 86.25 87 VAL A CA 1
ATOM 699 C C . VAL A 1 87 ? -5.023 -1.394 -8.643 1.00 86.25 87 VAL A C 1
ATOM 701 O O . VAL A 1 87 ? -5.735 -1.986 -7.836 1.00 86.25 87 VAL A O 1
ATOM 704 N N . GLN A 1 88 ? -4.857 -1.820 -9.898 1.00 86.75 88 GLN A N 1
ATOM 705 C CA . GLN A 1 88 ? -5.471 -3.048 -10.418 1.00 86.75 88 GLN A CA 1
ATOM 706 C C . GLN A 1 88 ? -4.992 -4.289 -9.659 1.00 86.75 88 GLN A C 1
ATOM 708 O O . GLN A 1 88 ? -5.774 -5.178 -9.333 1.00 86.75 88 GLN A O 1
ATOM 713 N N . TRP A 1 89 ? -3.699 -4.349 -9.344 1.00 87.94 89 TRP A N 1
ATOM 714 C CA . TRP A 1 89 ? -3.150 -5.434 -8.545 1.00 87.94 89 TRP A CA 1
ATOM 715 C C . TRP A 1 89 ? -3.712 -5.461 -7.123 1.00 87.94 89 TRP A C 1
ATOM 717 O O . TRP A 1 89 ? -4.086 -6.529 -6.647 1.00 87.94 89 TRP A O 1
ATOM 727 N N . LEU A 1 90 ? -3.780 -4.308 -6.460 1.00 82.81 90 LEU A N 1
ATOM 728 C CA . LEU A 1 90 ? -4.315 -4.189 -5.107 1.00 82.81 90 LEU A CA 1
ATOM 729 C C . LEU A 1 90 ? -5.799 -4.560 -5.048 1.00 82.81 90 LEU A C 1
ATOM 731 O O . LEU A 1 90 ? -6.217 -5.197 -4.090 1.00 82.81 90 LEU A O 1
ATOM 735 N N . ASP A 1 91 ? -6.573 -4.216 -6.079 1.00 83.44 91 ASP A N 1
ATOM 736 C CA . ASP A 1 91 ? -7.975 -4.626 -6.202 1.00 83.44 91 ASP A CA 1
ATOM 737 C C . ASP A 1 91 ? -8.116 -6.150 -6.293 1.00 83.44 91 ASP A C 1
ATOM 739 O O . ASP A 1 91 ? -8.963 -6.727 -5.631 1.00 83.44 91 ASP A O 1
ATOM 743 N N . SER A 1 92 ? -7.218 -6.823 -7.019 1.00 83.88 92 SER A N 1
ATOM 744 C CA . SER A 1 92 ? -7.201 -8.289 -7.109 1.00 83.88 92 SER A CA 1
ATOM 745 C C . SER A 1 92 ? -6.830 -9.000 -5.795 1.00 83.88 92 SER A C 1
ATOM 747 O O . SER A 1 92 ? -6.939 -10.227 -5.733 1.00 83.88 92 SER A O 1
ATOM 749 N N . LEU A 1 93 ? -6.325 -8.284 -4.786 1.00 76.00 93 LEU A N 1
ATOM 750 C CA . LEU A 1 93 ? -5.941 -8.844 -3.484 1.00 76.00 93 LEU A CA 1
ATOM 751 C C . LEU A 1 93 ? -7.041 -8.711 -2.417 1.00 76.00 93 LEU A C 1
ATOM 753 O O . LEU A 1 93 ? -6.882 -9.280 -1.333 1.00 76.00 93 LEU A O 1
ATOM 757 N N . LEU A 1 94 ? -8.102 -7.947 -2.697 1.00 70.00 94 LEU A N 1
ATOM 758 C CA . LEU A 1 94 ? -9.199 -7.615 -1.781 1.00 70.00 94 LEU A CA 1
ATOM 759 C C . LEU A 1 94 ? -10.509 -8.275 -2.211 1.00 70.00 94 LEU A C 1
ATOM 761 O O . LEU A 1 94 ? -11.272 -8.646 -1.291 1.00 70.00 94 LEU A O 1
#

InterPro domains:
  IPR004562 Lipoyltransferase/lipoate-protein ligase [PTHR12561] (1-77)
  IPR019491 Lipoate protein ligase, C-terminal [PF10437] (11-82)

Radius of gyration: 14.49 Å; chains: 1; bounding box: 31×31×43 Å

Sequence (94 aa):
MQKWEWNFGKTPKFHLTAMRHFKFGRLAVEMKVNKGRIENCCFLLDGTTEKLFELQSSIIGSRLGRGDMKQQISESQEFGSNSVDIVQWLDSLL